Protein AF-A0A9K3EF61-F1 (afdb_monomer_lite)

Structure (mmCIF, N/CA/C/O backbone):
data_AF-A0A9K3EF61-F1
#
_entry.id   AF-A0A9K3EF61-F1
#
loop_
_atom_site.group_PDB
_atom_site.id
_atom_site.type_symbol
_atom_site.label_atom_id
_atom_site.label_alt_id
_atom_site.label_comp_id
_atom_site.label_asym_id
_atom_site.label_entity_id
_atom_site.label_seq_id
_atom_site.pdbx_PDB_ins_code
_atom_site.Cartn_x
_atom_site.Cartn_y
_atom_site.Cartn_z
_atom_site.occupancy
_atom_site.B_iso_or_equiv
_atom_site.auth_seq_id
_atom_site.auth_comp_id
_atom_site.auth_asym_id
_atom_site.auth_atom_id
_atom_site.pdbx_PDB_model_num
ATOM 1 N N . MET A 1 1 ? -11.666 1.655 21.519 1.00 90.75 1 MET A N 1
ATOM 2 C CA . MET A 1 1 ? -10.838 2.256 20.459 1.00 90.75 1 MET A CA 1
ATOM 3 C C . MET A 1 1 ? -10.203 1.167 19.609 1.00 90.75 1 MET A C 1
ATOM 5 O O . MET A 1 1 ? -9.595 0.247 20.142 1.00 90.75 1 MET A O 1
ATOM 9 N N . ALA A 1 2 ? -10.383 1.265 18.294 1.00 93.06 2 ALA A N 1
ATOM 10 C CA . ALA A 1 2 ? -9.776 0.371 17.316 1.00 93.06 2 ALA A CA 1
ATOM 11 C C . ALA A 1 2 ? -8.577 1.088 16.677 1.00 93.06 2 ALA A C 1
ATOM 13 O O . ALA A 1 2 ? -8.733 2.209 16.193 1.00 93.06 2 ALA A O 1
ATOM 14 N N . VAL A 1 3 ? -7.380 0.504 16.739 1.00 93.88 3 VAL A N 1
ATOM 15 C CA . VAL A 1 3 ? -6.122 1.197 16.407 1.00 93.88 3 VAL A CA 1
ATOM 16 C C . VAL A 1 3 ? -5.120 0.289 15.699 1.00 93.88 3 VAL A C 1
ATOM 18 O O . VAL A 1 3 ? -5.092 -0.914 15.932 1.00 93.88 3 VAL A O 1
ATOM 21 N N . ARG A 1 4 ? -4.219 0.877 14.904 1.00 92.62 4 ARG A N 1
ATOM 22 C CA . ARG A 1 4 ? -3.088 0.142 14.305 1.00 92.62 4 ARG A CA 1
ATOM 23 C C . ARG A 1 4 ? -1.937 -0.108 15.278 1.00 92.62 4 ARG A C 1
ATOM 25 O O . ARG A 1 4 ? -1.266 -1.122 15.181 1.00 92.62 4 ARG A O 1
ATOM 32 N N . ASN A 1 5 ? -1.675 0.826 16.195 1.00 95.44 5 ASN A N 1
ATOM 33 C CA . ASN A 1 5 ? -0.584 0.717 17.166 1.00 95.44 5 ASN A CA 1
ATOM 34 C C . ASN A 1 5 ? -1.157 0.621 18.583 1.00 95.44 5 ASN A C 1
ATOM 36 O O . ASN A 1 5 ? -1.680 1.600 19.118 1.00 95.44 5 ASN A O 1
ATOM 40 N N . ILE A 1 6 ? -1.028 -0.563 19.178 1.00 95.06 6 ILE A N 1
ATOM 41 C CA . ILE A 1 6 ? -1.564 -0.864 20.506 1.00 95.06 6 ILE A CA 1
ATOM 42 C C . ILE A 1 6 ? -0.818 -0.115 21.610 1.00 95.06 6 ILE A C 1
ATOM 44 O O . ILE A 1 6 ? -1.462 0.417 22.506 1.00 95.06 6 ILE A O 1
ATOM 48 N N . GLN A 1 7 ? 0.510 0.001 21.534 1.00 95.12 7 GLN A N 1
ATOM 49 C CA . GLN A 1 7 ? 1.308 0.670 22.570 1.00 95.12 7 GLN A CA 1
ATOM 50 C C . GLN A 1 7 ? 0.912 2.142 22.734 1.00 95.12 7 GLN A C 1
ATOM 52 O O . GLN A 1 7 ? 0.650 2.595 23.845 1.00 95.12 7 GLN A O 1
ATOM 57 N N . LYS A 1 8 ? 0.783 2.875 21.621 1.00 95.19 8 LYS A N 1
ATOM 58 C CA . LYS A 1 8 ? 0.321 4.272 21.644 1.00 95.19 8 LYS A CA 1
ATOM 59 C C . LYS A 1 8 ? -1.107 4.390 22.176 1.00 95.19 8 LYS A C 1
ATOM 61 O O . LYS A 1 8 ? -1.423 5.329 22.894 1.00 95.19 8 LYS A O 1
ATOM 66 N N . ALA A 1 9 ? -1.973 3.438 21.844 1.00 94.94 9 ALA A N 1
ATOM 67 C CA . ALA A 1 9 ? -3.354 3.448 22.311 1.00 94.94 9 ALA A CA 1
ATOM 68 C C . ALA A 1 9 ? -3.492 3.131 23.804 1.00 94.94 9 ALA A C 1
ATOM 70 O O . ALA A 1 9 ? -4.368 3.693 24.453 1.00 94.94 9 ALA A O 1
ATOM 71 N N . ILE A 1 10 ? -2.617 2.287 24.358 1.00 95.56 10 ILE A N 1
ATOM 72 C CA . ILE A 1 10 ? -2.549 2.040 25.804 1.00 95.56 10 ILE A CA 1
ATOM 73 C C . ILE A 1 10 ? -2.188 3.336 26.538 1.00 95.56 10 ILE A C 1
ATOM 75 O O . ILE A 1 10 ? -2.894 3.704 27.469 1.00 95.56 10 ILE A O 1
ATOM 79 N N . GLN A 1 11 ? -1.187 4.082 26.060 1.00 96.06 11 GLN A N 1
ATOM 80 C CA . GLN A 1 11 ? -0.821 5.383 26.642 1.00 96.06 11 GLN A CA 1
ATOM 81 C C . GLN A 1 11 ? -1.996 6.373 26.620 1.00 96.06 11 GLN A C 1
ATOM 83 O O . GLN A 1 11 ? -2.282 7.031 27.615 1.00 96.06 11 GLN A O 1
ATOM 88 N N . VAL A 1 12 ? -2.727 6.450 25.501 1.00 96.00 12 VAL A N 1
ATOM 89 C CA . VAL A 1 12 ? -3.921 7.307 25.398 1.00 96.00 12 VAL A CA 1
ATOM 90 C C . VAL A 1 12 ? -5.029 6.836 26.344 1.00 96.00 12 VAL A C 1
ATOM 92 O O . VAL A 1 12 ? -5.676 7.663 26.981 1.00 96.00 12 VAL A O 1
ATOM 95 N N . LYS A 1 13 ? -5.242 5.521 26.469 1.00 95.56 13 LYS A N 1
ATOM 96 C CA . LYS A 1 13 ? -6.201 4.950 27.423 1.00 95.56 13 LYS A CA 1
ATOM 97 C C . LYS A 1 13 ? -5.850 5.340 28.861 1.00 95.56 13 LYS A C 1
ATOM 99 O O . LYS A 1 13 ? -6.748 5.726 29.600 1.00 95.56 13 LYS A O 1
ATOM 104 N N . GLU A 1 14 ? -4.580 5.264 29.249 1.00 95.31 14 GLU A N 1
ATOM 105 C CA . GLU A 1 14 ? -4.123 5.676 30.581 1.00 95.31 14 GLU A CA 1
ATOM 106 C C . GLU A 1 14 ? -4.390 7.161 30.844 1.00 95.31 14 GLU A C 1
ATOM 108 O O . GLU A 1 14 ? -4.858 7.507 31.924 1.00 95.31 14 GLU A O 1
ATOM 113 N N . THR A 1 15 ? -4.157 8.035 29.860 1.00 96.81 15 THR A N 1
ATOM 114 C CA . THR A 1 15 ? -4.495 9.463 29.977 1.00 96.81 15 THR A CA 1
ATOM 115 C C . THR A 1 15 ? -5.998 9.677 30.156 1.00 96.81 15 THR A C 1
ATOM 117 O O . THR A 1 15 ? -6.400 10.389 31.069 1.00 96.81 15 THR A O 1
ATOM 120 N N . ILE A 1 16 ? -6.840 9.004 29.363 1.00 96.06 16 ILE A N 1
ATOM 121 C CA . ILE A 1 16 ? -8.305 9.113 29.493 1.00 96.06 16 ILE A CA 1
ATOM 122 C C . ILE A 1 16 ? -8.774 8.649 30.878 1.00 96.06 16 ILE A C 1
ATOM 124 O O . ILE A 1 16 ? -9.644 9.279 31.468 1.00 96.06 16 ILE A O 1
ATOM 128 N N . LEU A 1 17 ? -8.198 7.569 31.412 1.00 96.19 17 LEU A N 1
ATOM 129 C CA . LEU A 1 17 ? -8.558 7.051 32.735 1.00 96.19 17 LEU A CA 1
ATOM 130 C C . LEU A 1 17 ? -8.089 7.954 33.884 1.00 96.19 17 LEU A C 1
ATOM 132 O O . LEU A 1 17 ? -8.711 7.946 34.941 1.00 96.19 17 LEU A O 1
ATOM 136 N N . LYS A 1 18 ? -7.022 8.742 33.695 1.00 96.31 18 LYS A N 1
ATOM 137 C CA . LYS A 1 18 ? -6.624 9.777 34.664 1.00 96.31 18 LYS A CA 1
ATOM 138 C C . LYS A 1 18 ? -7.648 10.910 34.720 1.00 96.31 18 LYS A C 1
ATOM 140 O O . LYS A 1 18 ? -7.990 11.350 35.812 1.00 96.31 18 LYS A O 1
ATOM 145 N N . ASP A 1 19 ? -8.145 11.339 33.563 1.00 97.12 19 ASP A N 1
ATOM 146 C CA . ASP A 1 19 ? -9.104 12.445 33.463 1.00 97.12 19 ASP A CA 1
ATOM 147 C C . ASP A 1 19 ? -10.539 12.007 33.799 1.00 97.12 19 ASP A C 1
ATOM 149 O O . ASP A 1 19 ? -11.349 12.792 34.288 1.00 97.12 19 ASP A O 1
ATOM 153 N N . THR A 1 20 ? -10.894 10.750 33.522 1.00 96.75 20 THR A N 1
ATOM 154 C CA . THR A 1 20 ? -12.220 10.179 33.795 1.00 96.75 20 THR A CA 1
ATOM 155 C C . THR A 1 20 ? -12.084 8.727 34.272 1.00 96.75 20 THR A C 1
ATOM 157 O O . THR A 1 20 ? -12.127 7.801 33.456 1.00 96.75 20 THR A O 1
ATOM 160 N N . PRO A 1 21 ? -11.950 8.500 35.593 1.00 95.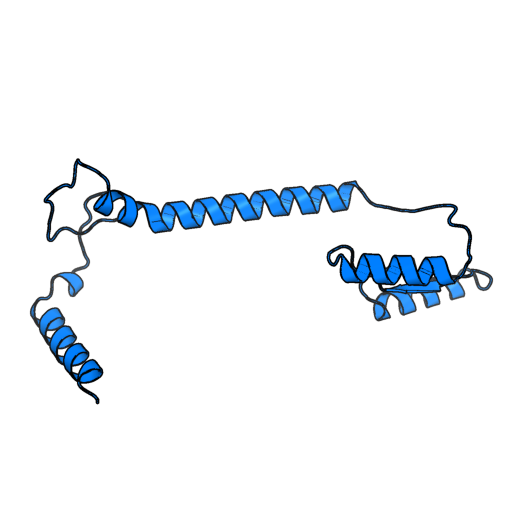25 21 PRO A N 1
ATOM 161 C CA . PRO A 1 21 ? -11.685 7.174 36.162 1.00 95.25 21 PRO A CA 1
ATOM 162 C C . PRO A 1 21 ? -12.751 6.112 35.860 1.00 95.25 21 PRO A C 1
ATOM 164 O O . PRO A 1 21 ? -12.421 4.940 35.691 1.00 95.25 21 PRO A O 1
ATOM 167 N N . ASP A 1 22 ? -14.017 6.518 35.733 1.00 96.38 22 ASP A N 1
ATOM 168 C CA . ASP A 1 22 ? -15.141 5.608 35.468 1.00 96.38 22 ASP A CA 1
ATOM 169 C C . ASP A 1 22 ? -15.322 5.273 33.974 1.00 96.38 22 ASP A C 1
ATOM 171 O O . ASP A 1 22 ? -16.215 4.503 33.596 1.00 96.38 22 ASP A O 1
ATOM 175 N N . ALA A 1 23 ? -14.497 5.847 33.089 1.00 95.06 23 ALA A N 1
ATOM 176 C CA . ALA A 1 23 ? -14.601 5.620 31.654 1.00 95.06 23 ALA A CA 1
ATOM 177 C C . ALA A 1 23 ? -14.252 4.168 31.286 1.00 95.06 23 ALA A C 1
ATOM 179 O O . ALA A 1 23 ? -13.162 3.664 31.555 1.00 95.06 23 ALA A O 1
ATOM 180 N N . LYS A 1 24 ? -15.155 3.490 30.570 1.00 93.56 24 LYS A N 1
ATOM 181 C CA . LYS A 1 24 ? -14.916 2.135 30.050 1.00 93.56 24 LYS A CA 1
ATOM 182 C C . LYS A 1 24 ? -14.299 2.206 28.657 1.00 93.56 24 LYS A C 1
ATOM 184 O O . LYS A 1 24 ? -14.992 2.447 27.670 1.00 93.56 24 LYS A O 1
ATOM 189 N N . VAL A 1 25 ? -12.984 2.002 28.582 1.00 93.94 25 VAL A N 1
ATOM 190 C CA . VAL A 1 25 ? -12.212 2.103 27.335 1.00 93.94 25 VAL A CA 1
ATOM 191 C C . VAL A 1 25 ? -11.506 0.785 27.020 1.00 93.94 25 VAL A C 1
ATOM 193 O O . VAL A 1 25 ? -10.516 0.426 27.659 1.00 93.94 25 VAL A O 1
ATOM 196 N N . ASP A 1 26 ? -11.957 0.097 25.974 1.00 93.06 26 ASP A N 1
ATOM 197 C CA . ASP A 1 26 ? -11.274 -1.084 25.434 1.00 93.06 26 ASP A CA 1
ATOM 198 C C . ASP A 1 26 ? -10.368 -0.714 24.266 1.00 93.06 26 ASP A C 1
ATOM 200 O O . ASP A 1 26 ? -10.723 0.128 23.444 1.00 93.06 26 ASP A O 1
ATOM 204 N N . VAL A 1 27 ? -9.200 -1.346 24.165 1.00 94.81 27 VAL A N 1
ATOM 205 C CA . VAL A 1 27 ? -8.272 -1.172 23.039 1.00 94.81 27 VAL A CA 1
ATOM 206 C C . VAL A 1 27 ? -8.276 -2.450 22.214 1.00 94.81 27 VAL A C 1
ATOM 208 O O . VAL A 1 27 ? -8.106 -3.545 22.745 1.00 94.81 27 VAL A O 1
ATOM 211 N N . MET A 1 28 ? -8.467 -2.315 20.908 1.00 94.44 28 MET A N 1
ATOM 212 C CA . MET A 1 28 ? -8.469 -3.429 19.968 1.00 94.44 28 MET A CA 1
ATOM 213 C C . MET A 1 28 ? -7.616 -3.081 18.754 1.00 94.44 28 MET A C 1
ATOM 215 O O . MET A 1 28 ? -7.631 -1.946 18.279 1.00 94.44 28 MET A O 1
ATOM 219 N N . GLU A 1 29 ? -6.883 -4.064 18.244 1.00 95.00 29 GLU A N 1
ATOM 220 C CA . GLU A 1 29 ? -6.094 -3.891 17.029 1.00 95.00 29 GLU A CA 1
ATOM 221 C C . GLU A 1 29 ? -7.011 -3.873 15.806 1.00 95.00 29 GLU A C 1
ATOM 223 O O . GLU A 1 29 ? -7.900 -4.717 15.674 1.00 95.00 29 GLU A O 1
ATOM 228 N N . LEU A 1 30 ? -6.795 -2.904 14.924 1.00 94.75 30 LEU A N 1
ATOM 229 C CA . LEU A 1 30 ? -7.458 -2.791 13.637 1.00 94.75 30 LEU A CA 1
ATOM 230 C C . LEU A 1 30 ? -6.538 -2.068 12.658 1.00 94.75 30 LEU A C 1
ATOM 232 O O . LEU A 1 30 ? -6.242 -0.881 12.819 1.00 94.75 30 LEU A O 1
ATOM 236 N N . ASP A 1 31 ? -6.160 -2.773 11.600 1.00 92.19 31 ASP A N 1
ATOM 237 C CA . ASP A 1 31 ? -5.543 -2.186 10.424 1.00 92.19 31 ASP A CA 1
ATOM 238 C C . ASP A 1 31 ? -6.515 -2.179 9.245 1.00 92.19 31 ASP A C 1
ATOM 240 O O . ASP A 1 31 ? -6.856 -3.215 8.677 1.00 92.19 31 ASP A O 1
ATOM 244 N N . LEU A 1 32 ? -6.931 -0.975 8.851 1.00 88.94 32 LEU A N 1
ATOM 245 C CA . LEU A 1 32 ? -7.831 -0.757 7.722 1.00 88.94 32 LEU A CA 1
ATOM 246 C C . LEU A 1 32 ? -7.184 -1.076 6.367 1.00 88.94 32 LEU A C 1
ATOM 248 O O . LEU A 1 32 ? -7.901 -1.212 5.379 1.00 88.94 32 LEU A O 1
ATOM 252 N N . SER A 1 33 ? -5.854 -1.203 6.303 1.00 87.19 33 SER A N 1
AT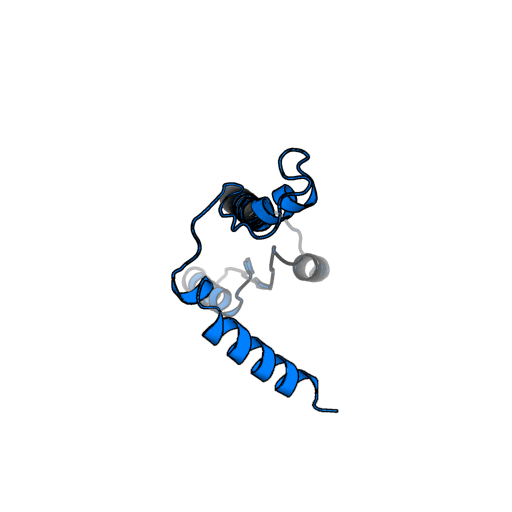OM 253 C CA . SER A 1 33 ? -5.164 -1.609 5.075 1.00 87.19 33 SER A CA 1
ATOM 254 C C . SER A 1 33 ? -5.225 -3.122 4.821 1.00 87.19 33 SER A C 1
ATOM 256 O O . SER A 1 33 ? -4.978 -3.571 3.703 1.00 87.19 33 SER A O 1
ATOM 258 N N . SER A 1 34 ? -5.619 -3.915 5.827 1.00 93.31 34 SER A N 1
ATOM 259 C CA . SER A 1 34 ? -5.650 -5.376 5.760 1.00 93.31 34 SER A CA 1
ATOM 260 C C . SER A 1 34 ? -7.060 -5.926 5.954 1.00 93.31 34 SER A C 1
ATOM 262 O O . SER A 1 34 ? -7.628 -5.902 7.046 1.00 93.31 34 SER A O 1
ATOM 264 N N . MET A 1 35 ? -7.612 -6.537 4.904 1.00 93.88 35 MET A N 1
ATOM 265 C CA . MET A 1 35 ? -8.923 -7.197 4.972 1.00 93.88 35 M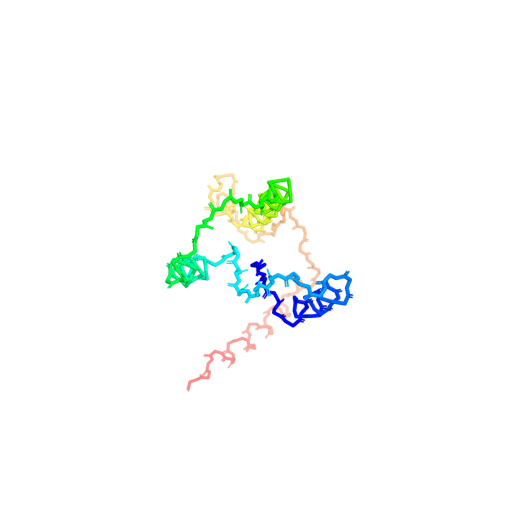ET A CA 1
ATOM 266 C C . MET A 1 35 ? -8.964 -8.345 5.988 1.00 93.88 35 MET A C 1
ATOM 268 O O . MET A 1 35 ? -10.011 -8.610 6.577 1.00 93.88 35 MET A O 1
ATOM 272 N N . ALA A 1 36 ? -7.835 -9.020 6.222 1.00 96.81 36 ALA A N 1
ATOM 273 C CA . ALA A 1 36 ? -7.729 -10.027 7.273 1.00 96.81 36 ALA A CA 1
ATOM 274 C C . ALA A 1 36 ? -7.850 -9.389 8.665 1.00 96.81 36 ALA A C 1
ATOM 276 O O . ALA A 1 36 ? -8.631 -9.869 9.483 1.00 96.81 36 ALA A O 1
ATOM 277 N N . SER A 1 37 ? -7.156 -8.268 8.902 1.00 96.31 37 SER A N 1
ATOM 278 C CA . SER A 1 37 ? -7.257 -7.515 10.159 1.00 96.31 37 SER A CA 1
ATOM 279 C C . SER A 1 37 ? -8.685 -7.018 10.403 1.00 96.31 37 SER A C 1
ATOM 281 O O . SER A 1 37 ? -9.241 -7.261 11.472 1.00 96.31 37 SER A O 1
ATOM 283 N N . ILE A 1 38 ? -9.332 -6.437 9.384 1.00 95.56 38 ILE A N 1
ATOM 284 C CA . ILE A 1 38 ? -10.729 -5.976 9.460 1.00 95.56 38 ILE A CA 1
ATOM 285 C C . ILE A 1 38 ? -11.672 -7.124 9.840 1.00 95.56 38 ILE A C 1
ATOM 287 O O . ILE A 1 38 ? -12.498 -6.976 10.743 1.00 95.56 38 ILE A O 1
ATOM 291 N N . ARG A 1 39 ? -11.551 -8.284 9.180 1.00 97.44 39 ARG A N 1
ATOM 292 C CA . ARG A 1 39 ? -12.396 -9.453 9.471 1.00 97.44 39 ARG A CA 1
ATOM 293 C C . ARG A 1 39 ? -12.171 -9.989 10.881 1.00 97.44 39 ARG A C 1
ATOM 295 O O . ARG A 1 39 ? -13.148 -10.274 11.572 1.00 97.44 39 ARG A O 1
ATOM 302 N N . ASN A 1 40 ? -10.916 -10.088 11.311 1.00 97.06 40 ASN A N 1
ATOM 303 C CA . ASN A 1 40 ? -10.560 -10.557 12.649 1.00 97.06 40 ASN A CA 1
ATOM 304 C C . ASN A 1 40 ? -11.091 -9.608 13.728 1.00 97.06 40 ASN A C 1
ATOM 306 O O . ASN A 1 40 ? -11.707 -10.057 14.694 1.00 97.06 40 ASN A O 1
ATOM 310 N N . PHE A 1 41 ? -10.926 -8.298 13.534 1.00 96.75 41 PHE A N 1
ATOM 311 C CA . PHE A 1 41 ? -11.486 -7.279 14.415 1.00 96.75 41 PHE A CA 1
ATOM 312 C C . PHE A 1 41 ? -13.012 -7.388 14.498 1.00 96.75 41 PHE A C 1
ATOM 314 O O . PHE A 1 41 ? -13.561 -7.454 15.597 1.00 96.75 41 PHE A O 1
ATOM 321 N N . ALA A 1 42 ? -13.699 -7.462 13.354 1.00 96.19 42 ALA A N 1
ATOM 322 C CA . ALA A 1 42 ? -15.154 -7.560 13.312 1.00 96.19 42 ALA A CA 1
ATOM 323 C C . ALA A 1 42 ? -15.656 -8.834 14.007 1.00 96.19 42 ALA A C 1
ATOM 325 O O . ALA A 1 42 ? -16.599 -8.773 14.793 1.00 96.19 42 ALA A O 1
ATOM 326 N N . ALA A 1 43 ? -15.013 -9.980 13.767 1.00 97.00 43 ALA A N 1
ATOM 327 C CA . ALA A 1 43 ? -15.345 -11.232 14.441 1.00 97.00 43 ALA A CA 1
ATOM 328 C C . ALA A 1 43 ? -15.156 -11.129 15.961 1.00 97.00 43 ALA A C 1
ATOM 330 O O . ALA A 1 43 ? -16.065 -11.487 16.710 1.00 97.00 43 ALA A O 1
ATOM 331 N N . LYS A 1 44 ? -14.024 -10.567 16.402 1.00 96.06 44 LYS A N 1
ATOM 332 C CA . LYS A 1 44 ? -13.717 -10.357 17.819 1.00 96.06 44 LYS A CA 1
ATOM 333 C C . LYS A 1 44 ? -14.703 -9.398 18.487 1.00 96.06 44 LYS A C 1
ATOM 335 O O . LYS A 1 44 ? -15.143 -9.666 19.597 1.00 96.06 44 LYS A O 1
ATOM 340 N N . TYR A 1 45 ? -15.085 -8.308 17.824 1.00 95.69 45 TYR A N 1
ATOM 341 C CA . TYR A 1 45 ? -16.067 -7.370 18.368 1.00 95.69 45 TYR A CA 1
ATOM 342 C C . TYR A 1 45 ? -17.451 -8.021 18.491 1.00 95.69 45 TYR A C 1
ATOM 344 O O . TYR A 1 45 ? -18.078 -7.931 19.543 1.00 95.69 45 TYR A O 1
ATOM 352 N N . ARG A 1 46 ? -17.898 -8.761 17.464 1.00 95.81 46 ARG A N 1
ATOM 353 C CA . ARG A 1 46 ? -19.170 -9.502 17.518 1.00 95.81 46 ARG A CA 1
ATOM 354 C C . ARG A 1 46 ? -19.207 -10.521 18.656 1.00 95.81 46 ARG A C 1
ATOM 356 O O . ARG A 1 46 ? -20.248 -10.660 19.286 1.00 95.81 46 ARG A O 1
ATOM 363 N N . SER A 1 47 ? -18.095 -11.207 18.944 1.00 96.62 47 SER A N 1
ATOM 364 C CA . SER A 1 47 ? -18.048 -12.174 20.051 1.00 96.62 47 SER A CA 1
ATOM 365 C C . SER A 1 47 ? -18.199 -11.543 21.438 1.00 96.62 47 SER A C 1
ATOM 367 O O . SER A 1 47 ? -18.483 -12.264 22.385 1.00 96.62 47 SER A O 1
ATOM 369 N N . LEU A 1 48 ? -18.045 -10.218 21.573 1.00 94.38 48 LEU A N 1
ATOM 370 C CA . LEU A 1 48 ? -18.285 -9.523 22.842 1.00 94.38 48 LEU A CA 1
ATOM 371 C C . LEU A 1 48 ? -19.780 -9.366 23.157 1.00 94.38 48 LEU A C 1
ATOM 373 O O . LEU A 1 48 ? -20.121 -9.042 24.289 1.00 94.38 48 LEU A O 1
ATOM 377 N N . GLY A 1 49 ? -20.669 -9.545 22.170 1.00 94.69 49 GLY A N 1
ATOM 378 C CA . GLY A 1 49 ? -22.114 -9.377 22.359 1.00 94.69 49 GLY A CA 1
ATOM 379 C C . GLY A 1 49 ? -22.537 -7.948 22.726 1.00 94.69 49 GLY A C 1
ATOM 380 O O . GLY A 1 49 ? -23.633 -7.750 23.242 1.00 94.69 49 GLY A O 1
ATOM 381 N N . LEU A 1 50 ? -21.675 -6.954 22.487 1.00 92.94 50 LEU A N 1
ATOM 382 C CA . LEU A 1 50 ? -21.943 -5.557 22.820 1.00 92.94 50 LEU A CA 1
ATOM 383 C C . LEU A 1 50 ? -22.702 -4.850 21.683 1.00 92.94 50 LEU A C 1
ATOM 385 O O . LEU A 1 50 ? -22.368 -5.049 20.511 1.00 92.94 50 LEU A O 1
ATOM 389 N N . PRO A 1 51 ? -23.680 -3.983 21.999 1.00 95.56 51 PRO A N 1
ATOM 390 C CA . PRO A 1 51 ? -24.335 -3.147 21.000 1.00 95.56 51 PRO A CA 1
ATOM 391 C C . PRO A 1 51 ? -23.380 -2.073 20.453 1.00 95.56 51 PRO A C 1
ATOM 393 O O . PRO A 1 51 ? -22.721 -1.353 21.211 1.00 95.56 51 PRO A O 1
ATOM 396 N N . LEU A 1 52 ? -23.343 -1.925 19.125 1.00 94.25 52 LEU A N 1
ATOM 397 C CA . LEU A 1 52 ? -22.626 -0.841 18.455 1.00 94.25 52 LEU A CA 1
ATOM 398 C C . LEU A 1 52 ? -23.573 0.337 18.224 1.00 94.25 52 LEU A C 1
ATOM 400 O O . LEU A 1 52 ? -24.403 0.301 17.320 1.00 94.25 52 LEU A O 1
ATOM 404 N N . HIS A 1 53 ? -23.427 1.388 19.027 1.00 95.56 53 HIS A N 1
ATOM 405 C CA . HIS A 1 53 ? -24.262 2.586 18.910 1.00 95.56 53 HIS A CA 1
ATOM 406 C C . HIS A 1 53 ? -23.691 3.613 17.925 1.00 95.56 53 HIS A C 1
ATOM 408 O O . HIS A 1 53 ? -24.434 4.232 17.171 1.00 95.56 53 HIS A O 1
ATOM 414 N N . ILE A 1 54 ? -22.369 3.816 17.944 1.00 93.88 54 ILE A N 1
ATOM 415 C CA . ILE A 1 54 ? -21.689 4.859 17.170 1.00 93.88 54 ILE A CA 1
ATOM 416 C C . ILE A 1 54 ? -20.420 4.277 16.548 1.00 93.88 54 ILE A C 1
ATOM 418 O O . ILE A 1 54 ? -19.623 3.630 17.229 1.00 93.88 54 ILE A O 1
ATOM 422 N N . LEU A 1 55 ? -20.211 4.564 15.262 1.00 92.56 55 LEU A N 1
ATOM 423 C CA . LEU A 1 55 ? -18.964 4.314 14.546 1.00 92.56 55 LEU A CA 1
ATOM 424 C C . LEU A 1 55 ? -18.394 5.646 14.056 1.00 92.56 55 LEU A C 1
ATOM 426 O O . LEU A 1 55 ? -19.040 6.358 13.292 1.00 92.56 55 LEU A O 1
ATOM 430 N N . ILE A 1 56 ? -17.168 5.966 14.469 1.00 90.25 56 ILE A N 1
ATOM 431 C CA . ILE A 1 56 ? -16.471 7.182 14.041 1.00 90.25 56 ILE A CA 1
ATOM 432 C C . ILE A 1 56 ? -15.471 6.806 12.948 1.00 90.25 56 ILE A C 1
ATOM 434 O O . ILE A 1 56 ? -14.472 6.137 13.212 1.00 90.25 56 ILE A O 1
ATOM 438 N N . TYR A 1 57 ? -15.741 7.247 11.721 1.00 86.38 57 TYR A N 1
ATOM 439 C CA . TYR A 1 57 ? -14.862 7.076 10.566 1.00 86.38 57 TYR A CA 1
ATOM 440 C C . TYR A 1 57 ? -14.510 8.438 9.971 1.00 86.38 57 TYR A C 1
ATOM 442 O O . TYR A 1 57 ? -15.394 9.256 9.724 1.00 86.38 57 TYR A O 1
ATOM 450 N N . SER A 1 58 ? -13.223 8.682 9.714 1.00 86.94 58 SER A N 1
ATOM 451 C CA . SER A 1 58 ? -12.798 9.934 9.091 1.00 86.94 58 SER A CA 1
ATOM 452 C C . SER A 1 58 ? -12.670 9.792 7.577 1.00 86.94 58 SER A C 1
ATOM 454 O O . SER A 1 58 ? -11.622 9.421 7.041 1.00 86.94 58 SER A O 1
ATOM 456 N N . SER A 1 59 ? -13.766 10.109 6.891 1.00 83.94 59 SER A N 1
ATOM 457 C CA . SER A 1 59 ? -13.878 10.036 5.432 1.00 83.94 59 SER A CA 1
ATOM 458 C C . SER A 1 59 ? -12.903 10.962 4.706 1.00 83.94 59 SER A C 1
ATOM 460 O O . SER A 1 59 ? -12.362 10.575 3.676 1.00 83.94 59 SER A O 1
ATOM 462 N N . ILE A 1 60 ? -12.625 12.150 5.252 1.00 87.00 60 ILE A N 1
ATOM 463 C CA . ILE A 1 60 ? -11.736 13.141 4.625 1.00 87.00 60 ILE A CA 1
ATOM 464 C C . ILE A 1 60 ? -10.289 12.636 4.582 1.00 87.00 60 ILE A C 1
ATOM 466 O O . ILE A 1 60 ? -9.662 12.683 3.523 1.00 87.00 60 ILE A O 1
ATOM 470 N N . TYR A 1 61 ? -9.766 12.099 5.693 1.00 85.06 61 TYR A N 1
ATOM 471 C CA . TYR A 1 61 ? -8.415 11.524 5.702 1.00 85.06 61 TYR A CA 1
ATOM 472 C C . TYR A 1 61 ? -8.311 10.323 4.758 1.00 85.06 61 TYR A C 1
ATOM 474 O O . TYR A 1 61 ? -7.347 10.217 4.001 1.00 85.06 61 TYR A O 1
ATOM 482 N N . ALA A 1 62 ? -9.312 9.439 4.763 1.00 85.56 62 ALA A N 1
ATOM 483 C CA . ALA A 1 62 ? -9.324 8.280 3.879 1.00 85.56 62 ALA A CA 1
ATOM 484 C C . ALA A 1 62 ? -9.381 8.677 2.396 1.00 85.56 62 ALA A C 1
ATOM 486 O O . ALA A 1 62 ? -8.603 8.165 1.594 1.00 85.56 62 ALA A O 1
ATOM 487 N N . TYR A 1 63 ? -10.233 9.640 2.043 1.00 87.25 63 TYR A N 1
ATOM 488 C CA . TYR A 1 63 ? -10.324 10.179 0.689 1.00 87.25 63 TYR A CA 1
ATOM 489 C C . TYR A 1 63 ? -9.002 10.809 0.232 1.00 87.25 63 TYR A C 1
ATOM 491 O O . TYR A 1 63 ? -8.555 10.556 -0.889 1.00 87.25 63 TYR A O 1
ATOM 499 N N . GLY A 1 64 ? -8.343 11.576 1.109 1.00 92.06 64 GLY A N 1
ATOM 500 C CA . GLY A 1 64 ? -7.023 12.148 0.842 1.00 92.06 64 GLY A CA 1
ATOM 501 C C . GLY A 1 64 ? -5.978 11.078 0.518 1.00 92.06 64 GLY A C 1
ATOM 502 O O . GLY A 1 64 ? -5.279 11.186 -0.491 1.00 92.06 64 GLY A O 1
ATOM 503 N N . LEU A 1 65 ? -5.926 10.000 1.308 1.00 89.44 65 LEU A N 1
ATOM 504 C CA . LEU A 1 65 ? -5.038 8.861 1.043 1.00 89.44 65 LEU A CA 1
ATOM 505 C C . LEU A 1 65 ? -5.361 8.171 -0.289 1.00 89.44 65 LEU A C 1
ATOM 507 O O . LEU A 1 65 ? -4.443 7.861 -1.048 1.00 89.44 65 LEU A O 1
ATOM 511 N N . SER A 1 66 ? -6.642 7.977 -0.619 1.00 90.19 66 SER A N 1
ATOM 512 C CA . SER A 1 66 ? -7.046 7.390 -1.903 1.00 90.19 66 SER A CA 1
ATOM 513 C C . SER A 1 66 ? -6.619 8.249 -3.098 1.00 90.19 66 SER A C 1
ATOM 515 O O . SER A 1 66 ? -6.139 7.721 -4.100 1.00 90.19 66 SER A O 1
ATOM 517 N N . LYS A 1 67 ? -6.752 9.578 -3.011 1.00 95.88 67 LYS A N 1
ATOM 518 C CA . LYS A 1 67 ? -6.315 10.480 -4.089 1.00 95.88 67 LYS A CA 1
ATOM 519 C C . LYS A 1 67 ? -4.801 10.511 -4.241 1.00 95.88 67 LYS A C 1
ATOM 521 O O . LYS A 1 67 ? -4.319 10.488 -5.371 1.00 95.88 67 LYS A O 1
ATOM 526 N N . LEU A 1 68 ? -4.060 10.491 -3.135 1.00 94.31 68 LEU A N 1
ATOM 527 C CA . LEU A 1 68 ? -2.605 10.378 -3.175 1.00 94.31 68 LEU A CA 1
ATOM 528 C C . LEU A 1 68 ? -2.164 9.072 -3.848 1.00 94.31 68 LEU A C 1
ATOM 530 O O . LEU A 1 68 ? -1.298 9.104 -4.719 1.00 94.31 68 LEU A O 1
ATOM 534 N N . ALA A 1 69 ? -2.791 7.943 -3.506 1.00 94.50 69 ALA A N 1
ATOM 535 C CA . ALA A 1 69 ? -2.497 6.656 -4.134 1.00 94.50 69 ALA A CA 1
ATOM 536 C C . ALA A 1 69 ? -2.691 6.701 -5.661 1.00 94.50 69 ALA A C 1
ATOM 538 O O . ALA A 1 69 ? -1.828 6.232 -6.402 1.00 94.50 69 ALA A O 1
ATOM 539 N N . ASN A 1 70 ? -3.766 7.338 -6.139 1.00 96.44 70 ASN A N 1
ATOM 540 C CA . ASN A 1 70 ? -4.003 7.508 -7.575 1.00 96.44 70 ASN A CA 1
ATOM 541 C C . ASN A 1 70 ? -2.920 8.357 -8.255 1.00 96.44 70 ASN A C 1
ATOM 543 O O . ASN A 1 70 ? -2.476 8.011 -9.348 1.00 96.44 70 ASN A O 1
ATOM 547 N N . ILE A 1 71 ? -2.480 9.447 -7.617 1.00 97.12 71 ILE A N 1
ATOM 548 C CA . ILE A 1 71 ? -1.406 10.303 -8.146 1.00 97.12 71 ILE A CA 1
ATOM 549 C C . ILE A 1 71 ? -0.097 9.513 -8.251 1.00 97.12 71 ILE A C 1
ATOM 551 O O . ILE A 1 71 ? 0.566 9.551 -9.285 1.00 97.12 71 ILE A O 1
ATOM 555 N N . LEU A 1 72 ? 0.262 8.766 -7.204 1.00 96.44 72 LEU A N 1
ATOM 556 C CA . LEU A 1 72 ? 1.474 7.944 -7.196 1.00 96.44 72 LEU A CA 1
ATOM 557 C C . LEU A 1 72 ? 1.424 6.854 -8.273 1.00 96.44 72 LEU A C 1
ATOM 559 O O . LEU A 1 72 ? 2.403 6.662 -8.989 1.00 96.44 72 LEU A O 1
ATOM 563 N N . HIS A 1 73 ? 0.276 6.193 -8.435 1.00 96.00 73 HIS A N 1
ATOM 564 C CA . HIS A 1 73 ? 0.096 5.176 -9.467 1.00 96.00 73 HIS A CA 1
ATOM 565 C C . HIS A 1 73 ? 0.214 5.756 -10.884 1.00 96.00 73 HIS A C 1
ATOM 567 O O . HIS A 1 73 ? 0.919 5.193 -11.719 1.00 96.00 73 HIS A O 1
ATOM 573 N N . ALA A 1 74 ? -0.417 6.904 -11.148 1.00 96.31 74 ALA A N 1
ATOM 574 C CA . ALA A 1 74 ? -0.320 7.580 -12.440 1.00 96.31 74 ALA A CA 1
ATOM 575 C C . ALA A 1 74 ? 1.121 8.015 -12.757 1.00 96.31 74 ALA A C 1
ATOM 577 O O . ALA A 1 74 ? 1.579 7.852 -13.888 1.00 96.31 74 ALA A O 1
ATOM 578 N N . ASN A 1 75 ? 1.852 8.518 -11.758 1.00 95.56 75 ASN A N 1
ATOM 579 C CA . ASN A 1 75 ? 3.256 8.893 -11.914 1.00 95.56 75 ASN A CA 1
ATOM 580 C C . ASN A 1 75 ? 4.143 7.687 -12.232 1.00 95.56 75 ASN A C 1
ATOM 582 O O . ASN A 1 75 ? 4.976 7.767 -13.135 1.00 95.56 75 ASN A O 1
ATOM 586 N N . GLU A 1 76 ? 3.954 6.569 -11.533 1.00 95.62 76 GLU A N 1
ATOM 587 C CA . GLU A 1 76 ? 4.728 5.356 -11.797 1.00 95.62 76 GLU A CA 1
ATOM 588 C C . GLU A 1 76 ? 4.420 4.785 -13.183 1.00 95.62 76 GLU A C 1
ATOM 590 O O . GLU A 1 76 ? 5.337 4.458 -13.935 1.00 95.62 76 GLU A O 1
ATOM 595 N N . LEU A 1 77 ? 3.146 4.760 -13.580 1.00 94.88 77 LEU A N 1
ATOM 596 C CA . LEU A 1 77 ? 2.758 4.343 -14.924 1.00 94.88 77 LEU A CA 1
ATOM 597 C C . LEU A 1 77 ? 3.402 5.238 -15.995 1.00 94.88 77 LEU A C 1
ATOM 599 O O . LEU A 1 77 ? 3.987 4.731 -16.950 1.00 94.88 77 LEU A O 1
ATOM 603 N N . ALA A 1 78 ? 3.373 6.562 -15.817 1.00 93.44 78 ALA A N 1
ATOM 604 C CA . ALA A 1 78 ? 4.028 7.492 -16.734 1.00 93.44 78 ALA A CA 1
ATOM 605 C C . ALA A 1 78 ? 5.549 7.271 -16.803 1.00 93.44 78 ALA A C 1
ATOM 607 O O . ALA A 1 78 ? 6.133 7.346 -17.886 1.00 93.44 78 ALA A O 1
ATOM 608 N N . ARG A 1 79 ? 6.197 6.974 -15.670 1.00 94.25 79 ARG A N 1
ATOM 609 C CA . ARG A 1 79 ? 7.633 6.672 -15.605 1.00 94.25 79 ARG A CA 1
ATOM 610 C C . ARG A 1 79 ? 7.976 5.406 -16.390 1.00 94.25 79 ARG A C 1
ATOM 612 O O . ARG A 1 79 ? 8.917 5.422 -17.180 1.00 94.25 79 ARG A O 1
ATOM 619 N N . LEU A 1 80 ? 7.205 4.335 -16.199 1.00 93.12 80 LEU A N 1
ATOM 620 C CA . LEU A 1 80 ? 7.396 3.059 -16.894 1.00 93.12 80 LEU A CA 1
ATOM 621 C C . LEU A 1 80 ? 7.195 3.201 -18.405 1.00 93.12 80 LEU A C 1
ATOM 623 O O . LEU A 1 80 ? 8.027 2.735 -19.182 1.00 93.12 80 LEU A O 1
ATOM 627 N N . LEU A 1 81 ? 6.138 3.903 -18.822 1.00 91.69 81 LEU A N 1
ATOM 628 C CA . LEU A 1 81 ? 5.860 4.147 -20.237 1.00 91.69 81 LEU A CA 1
ATOM 629 C C . LEU A 1 81 ? 6.974 4.960 -20.905 1.00 91.69 81 LEU A C 1
ATOM 631 O O . LEU A 1 81 ? 7.411 4.601 -21.994 1.00 91.69 81 LEU A O 1
ATOM 635 N N . LYS A 1 82 ? 7.490 6.003 -20.242 1.00 89.94 82 LYS A N 1
ATOM 636 C CA . LYS A 1 82 ? 8.651 6.761 -20.739 1.00 89.94 82 LYS A CA 1
ATOM 637 C C . LYS A 1 82 ? 9.903 5.888 -20.849 1.00 89.94 82 LYS A C 1
ATOM 639 O O . LYS A 1 82 ? 10.595 5.958 -21.857 1.00 89.94 82 LYS A O 1
ATOM 644 N N . GLY A 1 83 ? 10.171 5.039 -19.854 1.00 90.38 83 GLY A N 1
ATOM 645 C CA . GLY A 1 83 ? 11.334 4.145 -19.857 1.00 90.38 83 GLY A CA 1
ATOM 646 C C . GLY A 1 83 ? 11.309 3.099 -20.976 1.00 90.38 83 GLY A C 1
ATOM 647 O O . GLY A 1 83 ? 12.354 2.767 -21.526 1.00 90.38 83 GLY A O 1
ATOM 648 N N . ALA A 1 84 ? 10.126 2.605 -21.347 1.00 92.50 84 ALA A N 1
ATOM 649 C CA . ALA A 1 84 ? 9.966 1.640 -22.435 1.00 92.50 84 ALA A CA 1
ATOM 650 C C . ALA A 1 84 ? 9.823 2.288 -23.826 1.00 92.50 84 ALA A C 1
ATOM 652 O O . ALA A 1 84 ? 9.970 1.597 -24.835 1.00 92.50 84 ALA A O 1
ATOM 653 N N . ALA A 1 85 ? 9.549 3.597 -23.895 1.00 93.31 85 ALA A N 1
ATOM 654 C CA . ALA A 1 85 ? 9.146 4.285 -25.121 1.00 93.31 85 ALA A CA 1
ATOM 655 C C . ALA A 1 85 ? 10.130 4.083 -26.282 1.00 93.31 85 ALA A C 1
ATOM 657 O O . ALA A 1 85 ? 9.718 3.641 -27.351 1.00 93.31 85 ALA A O 1
ATOM 658 N N . THR A 1 86 ? 11.425 4.343 -26.069 1.00 91.25 86 THR A N 1
ATOM 659 C CA . THR A 1 86 ? 12.447 4.232 -27.127 1.00 91.25 86 THR A CA 1
ATOM 660 C C . THR A 1 86 ? 12.583 2.800 -27.646 1.00 91.25 86 THR A C 1
ATOM 662 O O . THR A 1 86 ? 12.661 2.585 -28.852 1.00 91.25 86 THR A O 1
ATOM 665 N N . THR A 1 87 ? 12.547 1.799 -26.764 1.00 91.44 87 THR A N 1
ATOM 666 C CA . THR A 1 87 ? 12.6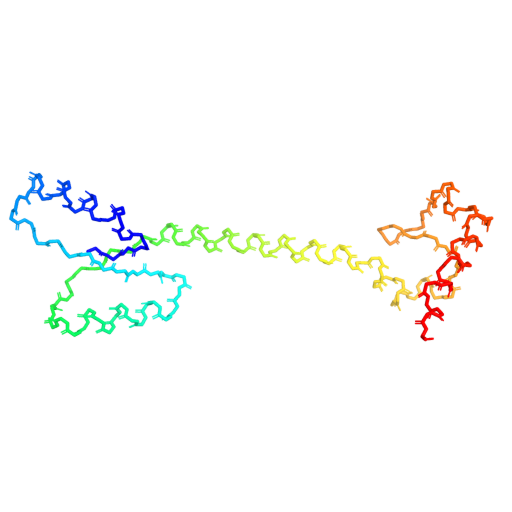20 0.386 -27.164 1.00 91.44 87 THR A CA 1
ATOM 667 C C . THR A 1 87 ? 11.392 -0.028 -27.971 1.00 91.44 87 THR A C 1
ATOM 669 O O . THR A 1 87 ? 11.527 -0.644 -29.027 1.00 91.44 87 THR A O 1
ATOM 672 N N . CYS A 1 88 ? 10.190 0.346 -27.519 1.00 91.81 88 CYS A N 1
ATOM 673 C CA . CYS A 1 88 ? 8.956 0.089 -28.261 1.00 91.81 88 CYS A CA 1
ATOM 674 C C . CYS A 1 88 ? 8.946 0.807 -29.618 1.00 91.81 88 CYS A C 1
ATOM 676 O O . CYS A 1 88 ? 8.506 0.226 -30.608 1.00 91.81 88 CYS A O 1
ATOM 678 N N . TYR A 1 89 ? 9.463 2.037 -29.680 1.00 91.69 89 TYR A N 1
ATOM 679 C CA . TYR A 1 89 ? 9.608 2.799 -30.918 1.00 91.69 89 TYR A CA 1
ATOM 680 C C . TYR A 1 89 ? 10.505 2.062 -31.921 1.00 91.69 89 TYR A C 1
ATOM 682 O O . TYR A 1 89 ? 10.091 1.853 -33.057 1.00 91.69 89 TYR A O 1
ATOM 690 N N . LEU A 1 90 ? 11.681 1.591 -31.492 1.00 91.00 90 LEU A N 1
ATOM 691 C CA . LEU A 1 90 ? 12.605 0.844 -32.354 1.00 91.00 90 LEU A CA 1
ATOM 692 C C . LEU A 1 90 ? 12.041 -0.503 -32.818 1.00 91.00 90 LEU A C 1
ATOM 694 O O . LEU A 1 90 ? 12.289 -0.918 -33.946 1.00 91.00 90 LEU A O 1
ATOM 698 N N . ALA A 1 91 ? 11.271 -1.179 -31.966 1.00 90.69 91 ALA A N 1
ATOM 699 C CA . ALA A 1 91 ? 10.694 -2.477 -32.293 1.00 90.69 91 ALA A CA 1
ATOM 700 C C . ALA A 1 91 ? 9.499 -2.390 -33.260 1.00 90.69 91 ALA A C 1
ATOM 702 O O . ALA A 1 91 ? 9.271 -3.325 -34.027 1.00 90.69 91 ALA A O 1
ATOM 703 N N . LEU A 1 92 ? 8.710 -1.309 -33.205 1.00 92.38 92 LEU A N 1
ATOM 704 C CA . LEU A 1 92 ? 7.384 -1.264 -33.835 1.00 92.38 92 LEU A CA 1
ATOM 705 C C . LEU A 1 92 ? 7.208 -0.159 -34.882 1.00 92.38 92 LEU A C 1
ATOM 707 O O . LEU A 1 92 ? 6.313 -0.276 -35.719 1.00 92.38 92 LEU A O 1
ATOM 711 N N . ASN A 1 93 ? 7.995 0.921 -34.849 1.00 92.31 93 ASN A N 1
ATOM 712 C CA . ASN A 1 93 ? 7.743 2.069 -35.716 1.00 92.31 93 ASN A CA 1
ATOM 713 C C . ASN A 1 93 ? 8.237 1.812 -37.157 1.00 92.31 93 ASN A C 1
ATOM 715 O O . ASN A 1 93 ? 9.435 1.607 -37.367 1.00 92.31 93 ASN A O 1
ATOM 719 N N . PRO A 1 94 ? 7.362 1.894 -38.182 1.00 93.06 94 PRO A N 1
ATOM 720 C CA . PRO A 1 94 ? 7.758 1.705 -39.577 1.00 93.06 94 PRO A CA 1
ATOM 721 C C . PRO A 1 94 ? 8.833 2.681 -40.075 1.00 93.06 94 PRO A C 1
ATOM 723 O O . PRO A 1 94 ? 9.568 2.338 -40.997 1.00 93.06 94 PRO A O 1
ATOM 726 N N . GLN A 1 95 ? 8.947 3.876 -39.485 1.00 89.62 95 GLN A N 1
ATOM 727 C CA . GLN A 1 95 ? 9.906 4.906 -39.908 1.00 89.62 95 GLN A CA 1
ATOM 728 C C . GLN A 1 95 ? 11.368 4.513 -39.672 1.00 89.62 95 GLN A C 1
ATOM 730 O O . GLN A 1 95 ? 12.248 5.009 -40.367 1.00 89.62 95 GLN A O 1
ATOM 735 N N . VAL A 1 96 ? 11.630 3.613 -38.722 1.00 90.38 96 VAL A N 1
ATOM 736 C CA . VAL A 1 96 ? 12.979 3.103 -38.419 1.00 90.38 96 VAL A CA 1
ATOM 737 C C . VAL A 1 96 ? 13.199 1.683 -38.937 1.00 90.38 96 VAL A C 1
ATOM 739 O O . VAL A 1 96 ? 14.197 1.039 -38.616 1.00 90.38 96 VAL A O 1
ATOM 742 N N . LYS A 1 97 ? 12.286 1.178 -39.775 1.00 89.56 97 LYS A N 1
ATOM 743 C CA . LYS A 1 97 ? 12.396 -0.156 -40.360 1.00 89.56 97 LYS A CA 1
ATOM 744 C C . LYS A 1 97 ? 13.644 -0.240 -41.244 1.00 89.56 97 LYS A C 1
ATOM 746 O O . LYS A 1 97 ? 13.712 0.391 -42.294 1.00 89.56 97 LYS A O 1
ATOM 751 N N . GLY A 1 98 ? 14.611 -1.054 -40.822 1.00 88.69 98 GLY A N 1
ATOM 752 C CA . GLY A 1 98 ? 15.885 -1.249 -41.524 1.00 88.69 98 GLY A CA 1
ATOM 753 C C . GLY A 1 98 ? 17.014 -0.312 -41.085 1.00 88.69 98 GLY A C 1
ATOM 754 O O . GLY A 1 98 ? 18.113 -0.422 -41.617 1.00 88.69 98 GLY A O 1
ATOM 755 N N . VAL A 1 99 ? 16.785 0.574 -40.110 1.00 89.12 99 VAL A N 1
ATOM 756 C CA . VAL A 1 99 ? 17.850 1.390 -39.511 1.00 89.12 99 VAL A CA 1
ATOM 757 C C . VAL A 1 99 ? 18.670 0.521 -38.552 1.00 89.12 99 VAL A C 1
ATOM 759 O O . VAL A 1 99 ? 18.122 -0.070 -37.623 1.00 89.12 99 VAL A O 1
ATOM 762 N N . THR A 1 100 ? 19.987 0.443 -38.760 1.00 87.62 100 THR A N 1
ATOM 763 C CA . THR A 1 100 ? 20.915 -0.344 -37.925 1.00 87.62 100 THR A CA 1
ATOM 764 C C . THR A 1 100 ? 22.174 0.451 -37.598 1.00 87.62 100 THR A C 1
ATOM 766 O O . THR A 1 100 ? 22.631 1.225 -38.431 1.00 87.62 100 THR A O 1
ATOM 769 N N . GLY A 1 101 ? 22.772 0.213 -36.425 1.00 86.19 101 GLY A N 1
ATOM 770 C CA . GLY A 1 101 ? 24.043 0.836 -36.015 1.00 86.19 101 GLY A CA 1
ATOM 771 C C . GLY A 1 101 ? 23.914 2.233 -35.396 1.00 86.19 101 GLY A C 1
ATOM 772 O O . GLY A 1 101 ? 24.919 2.844 -35.046 1.00 86.19 101 GLY A O 1
ATOM 773 N N . GLU A 1 102 ? 22.686 2.716 -35.229 1.00 90.06 102 GLU A N 1
ATOM 774 C CA . GLU A 1 102 ? 22.385 4.061 -34.744 1.00 90.06 102 GLU A CA 1
ATOM 775 C C . GLU A 1 102 ? 21.988 4.063 -33.261 1.00 90.06 102 GLU A C 1
ATOM 777 O O . GLU A 1 102 ? 21.411 3.099 -32.751 1.00 90.06 102 GLU A O 1
ATOM 782 N N . TYR A 1 103 ? 22.288 5.160 -32.560 1.00 90.38 103 TYR A N 1
ATOM 783 C CA . TYR A 1 103 ? 21.983 5.326 -31.136 1.00 90.38 103 TYR A CA 1
ATOM 784 C C . TYR A 1 103 ? 20.762 6.229 -30.941 1.00 90.38 103 TYR A C 1
ATOM 786 O O . TYR A 1 103 ? 20.676 7.301 -31.540 1.00 90.38 103 TYR A O 1
ATOM 794 N N . PHE A 1 104 ? 19.828 5.808 -30.083 1.00 91.69 104 PHE A N 1
ATOM 795 C CA . PHE A 1 104 ? 18.571 6.518 -29.846 1.00 91.69 104 PHE A CA 1
ATOM 796 C C . PHE A 1 104 ? 18.379 6.875 -28.372 1.00 91.69 104 PHE A C 1
ATOM 798 O O . PHE A 1 104 ? 18.592 6.047 -27.486 1.00 91.69 104 PHE A O 1
ATOM 805 N N . VAL A 1 105 ? 17.903 8.096 -28.124 1.00 90.31 105 VAL A N 1
ATOM 806 C CA . VAL A 1 105 ? 17.445 8.585 -26.814 1.00 90.31 105 VAL A CA 1
ATOM 807 C C . VAL A 1 105 ? 16.114 9.295 -27.026 1.00 90.31 105 VAL A C 1
ATOM 809 O O . VAL A 1 105 ? 15.960 10.031 -27.998 1.00 90.31 105 VAL A O 1
ATOM 812 N N . ASP A 1 106 ? 15.134 9.031 -26.159 1.00 89.12 106 ASP A N 1
ATOM 813 C CA . ASP A 1 106 ? 13.774 9.578 -26.258 1.00 89.12 106 ASP A CA 1
ATOM 814 C C . ASP A 1 106 ? 13.171 9.468 -27.674 1.00 89.12 106 ASP A C 1
ATOM 816 O O . ASP A 1 106 ? 12.582 10.412 -28.195 1.00 89.12 106 ASP A O 1
ATOM 820 N N . SER A 1 107 ? 13.331 8.303 -28.314 1.00 89.62 107 SER A N 1
ATOM 821 C CA . SER A 1 107 ? 12.874 8.013 -29.691 1.00 89.62 107 SER A CA 1
ATOM 822 C C . SER A 1 107 ? 13.474 8.893 -30.803 1.00 89.62 107 SER A C 1
ATOM 824 O O . SER A 1 107 ? 12.907 8.977 -31.888 1.00 89.62 107 SER A O 1
ATOM 826 N N . ASN A 1 108 ? 14.628 9.523 -30.569 1.00 90.00 108 ASN A N 1
ATOM 827 C CA . ASN A 1 108 ? 15.334 10.347 -31.553 1.00 90.00 108 ASN A CA 1
ATOM 828 C C . ASN A 1 108 ? 16.787 9.893 -31.728 1.00 90.00 108 ASN A C 1
ATOM 830 O O . ASN A 1 108 ? 17.387 9.365 -30.790 1.00 90.00 108 ASN A O 1
ATOM 834 N N . PHE A 1 109 ? 17.368 10.147 -32.906 1.00 90.31 109 PHE A N 1
ATOM 835 C CA . PHE A 1 109 ? 18.800 9.944 -33.139 1.00 90.31 109 PHE A CA 1
ATOM 836 C C . PHE A 1 109 ? 19.624 10.791 -32.170 1.00 90.31 109 PHE A C 1
ATOM 838 O O . PHE A 1 109 ? 19.439 12.005 -32.062 1.00 90.31 109 PHE A O 1
ATOM 845 N N . ALA A 1 110 ? 20.565 10.150 -31.488 1.00 90.38 110 ALA A N 1
ATOM 846 C CA . ALA A 1 110 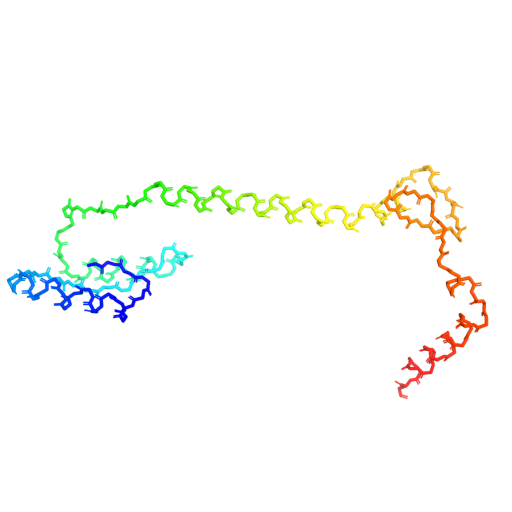? 21.425 10.778 -30.504 1.00 90.38 110 ALA A CA 1
ATOM 847 C C . ALA A 1 110 ? 22.885 10.397 -30.751 1.00 90.38 110 ALA A C 1
ATOM 849 O O . ALA A 1 110 ? 23.204 9.311 -31.229 1.00 90.38 110 ALA A O 1
ATOM 850 N N . LYS A 1 111 ? 23.808 11.295 -30.397 1.00 90.44 111 LYS A N 1
ATOM 851 C CA . LYS A 1 111 ? 25.240 10.991 -30.481 1.00 90.44 111 LYS A CA 1
ATOM 852 C C . LYS A 1 111 ? 25.642 10.139 -29.273 1.00 90.44 111 LYS A C 1
ATOM 854 O O . LYS A 1 111 ? 25.465 10.604 -28.147 1.00 90.44 111 LYS A O 1
ATOM 859 N N . PRO A 1 112 ? 26.216 8.940 -29.479 1.00 89.75 112 PRO A N 1
ATOM 860 C CA . PRO A 1 112 ? 26.725 8.148 -28.372 1.00 89.75 112 PRO A CA 1
ATOM 861 C C . PRO A 1 112 ? 27.984 8.800 -27.785 1.00 89.75 112 PRO A C 1
ATOM 863 O O . PRO A 1 112 ? 28.636 9.635 -28.429 1.00 89.75 112 PRO A O 1
ATOM 866 N N . SER A 1 113 ? 28.325 8.414 -26.555 1.00 91.06 113 SER A N 1
ATOM 867 C CA . SER A 1 113 ? 29.520 8.902 -25.862 1.00 91.06 113 SER A CA 1
ATOM 868 C C . SER A 1 113 ? 30.804 8.542 -26.622 1.00 91.06 113 SER A C 1
ATOM 870 O O . SER A 1 113 ? 30.828 7.604 -27.416 1.00 91.06 113 SER A O 1
ATOM 872 N N . LEU A 1 114 ? 31.896 9.274 -26.371 1.00 89.56 114 LEU A N 1
ATOM 873 C CA . LEU A 1 114 ? 33.186 9.014 -27.031 1.00 89.56 114 LEU A CA 1
ATOM 874 C C . LEU A 1 114 ? 33.680 7.582 -26.784 1.00 89.56 114 LEU A C 1
ATOM 876 O O . LEU A 1 114 ? 34.100 6.915 -27.720 1.00 89.56 114 LEU A O 1
ATOM 880 N N . ARG A 1 115 ? 33.540 7.086 -25.548 1.00 88.81 115 ARG A N 1
ATOM 881 C CA . ARG A 1 115 ? 33.919 5.713 -25.172 1.00 88.81 115 ARG A CA 1
ATOM 882 C C . ARG A 1 115 ? 33.073 4.658 -25.880 1.00 88.81 115 ARG A C 1
ATOM 884 O O . ARG A 1 115 ? 33.582 3.599 -26.205 1.00 88.81 115 ARG A O 1
ATOM 891 N N . ALA A 1 116 ? 31.800 4.947 -26.153 1.00 85.56 116 ALA A N 1
ATOM 892 C CA . ALA A 1 116 ? 30.933 4.034 -26.897 1.00 85.56 116 ALA A CA 1
ATOM 893 C C . ALA A 1 116 ? 31.310 3.920 -28.388 1.00 85.56 116 ALA A C 1
ATOM 895 O O . ALA A 1 116 ? 30.799 3.039 -29.071 1.00 85.56 116 ALA A O 1
ATOM 896 N N . LYS A 1 117 ? 32.184 4.799 -28.898 1.00 86.88 117 LYS A N 1
ATOM 897 C CA . LYS A 1 117 ? 32.717 4.749 -30.270 1.00 86.88 117 LYS A CA 1
ATOM 898 C C . LYS A 1 117 ? 34.105 4.108 -30.356 1.00 86.88 117 LYS A C 1
ATOM 900 O O . LYS A 1 117 ? 34.633 3.979 -31.456 1.00 86.88 117 LYS A O 1
ATOM 905 N N . ASP A 1 118 ? 34.698 3.748 -29.221 1.00 93.69 118 ASP A N 1
ATOM 906 C CA . ASP A 1 118 ? 36.021 3.138 -29.151 1.00 93.69 118 ASP A CA 1
ATOM 907 C C . ASP A 1 118 ? 35.935 1.648 -29.518 1.00 93.69 118 ASP A C 1
ATOM 909 O O . ASP A 1 118 ? 35.393 0.830 -28.772 1.00 93.69 118 ASP A O 1
ATOM 913 N N . GLN A 1 119 ? 36.433 1.307 -30.708 1.00 91.94 119 GLN A N 1
ATOM 914 C CA . GLN A 1 119 ? 36.413 -0.065 -31.220 1.00 91.94 119 GLN A CA 1
ATOM 915 C C . GLN A 1 119 ? 37.376 -0.992 -30.472 1.00 91.94 119 GLN A C 1
ATOM 917 O O . GLN A 1 119 ? 37.097 -2.186 -30.366 1.00 91.94 119 GLN A O 1
ATOM 922 N N . GLU A 1 120 ? 38.489 -0.464 -29.960 1.00 94.19 120 GLU A N 1
ATOM 923 C CA . GLU A 1 120 ? 39.489 -1.255 -29.242 1.00 94.19 120 GLU A CA 1
ATOM 924 C C . GLU A 1 120 ? 38.931 -1.672 -27.879 1.00 94.19 120 GLU A C 1
ATOM 926 O O . GLU A 1 120 ? 38.908 -2.862 -27.556 1.00 94.19 120 GLU A O 1
ATOM 931 N N . LEU A 1 121 ? 38.317 -0.724 -27.163 1.00 92.12 121 LEU A N 1
ATOM 932 C CA . LEU A 1 121 ? 37.613 -0.995 -25.909 1.00 92.12 121 LEU A CA 1
ATOM 933 C C . LEU A 1 121 ? 36.419 -1.946 -26.101 1.00 92.12 121 LEU A C 1
ATOM 935 O O . LEU A 1 121 ? 36.163 -2.803 -25.255 1.00 92.12 121 LEU A O 1
ATOM 939 N N . ALA A 1 122 ? 35.677 -1.822 -27.208 1.00 92.00 122 ALA A N 1
ATOM 940 C CA . ALA A 1 122 ? 34.574 -2.733 -27.517 1.00 92.00 122 ALA A CA 1
ATOM 941 C C . ALA A 1 122 ? 35.058 -4.178 -27.732 1.00 92.00 122 ALA A C 1
ATOM 943 O O . ALA A 1 122 ? 34.398 -5.120 -27.285 1.00 92.00 122 ALA A O 1
ATOM 944 N N . LYS A 1 123 ? 36.215 -4.356 -28.384 1.00 94.69 123 LYS A N 1
ATOM 945 C CA . LYS A 1 123 ? 36.838 -5.668 -28.591 1.00 94.69 123 LYS A CA 1
ATOM 946 C C . LYS A 1 123 ? 37.331 -6.271 -27.274 1.00 94.69 123 LYS A C 1
ATOM 948 O O . LYS A 1 123 ? 37.019 -7.426 -26.997 1.00 94.69 123 LYS A O 1
ATOM 953 N N . GLU A 1 124 ? 38.023 -5.484 -26.452 1.00 95.56 124 GLU A N 1
ATOM 954 C CA . GLU A 1 124 ? 38.481 -5.905 -25.120 1.00 95.56 124 GLU A CA 1
ATOM 955 C C . GLU A 1 124 ? 37.299 -6.357 -24.245 1.00 95.56 124 GLU A C 1
ATOM 957 O O . GLU A 1 124 ? 37.320 -7.439 -23.655 1.00 95.56 124 GLU A O 1
ATOM 962 N N . LEU A 1 125 ? 36.213 -5.574 -24.227 1.00 93.00 125 LEU A N 1
ATOM 963 C CA . LEU A 1 125 ? 34.997 -5.901 -23.482 1.00 93.00 125 LEU A CA 1
ATOM 964 C C . LEU A 1 125 ? 34.337 -7.200 -23.975 1.00 93.00 125 LEU A C 1
ATOM 966 O O . LEU A 1 125 ? 33.811 -7.974 -23.167 1.00 93.00 125 LEU A O 1
ATOM 970 N N . TRP A 1 126 ? 34.347 -7.445 -25.288 1.00 93.19 126 TRP A N 1
ATOM 971 C CA . TRP A 1 126 ? 33.806 -8.669 -25.878 1.00 93.19 126 TRP A CA 1
ATOM 972 C C . TRP A 1 126 ? 34.619 -9.902 -25.473 1.00 93.19 126 TRP A C 1
ATOM 974 O O . TRP A 1 126 ? 34.042 -10.884 -25.004 1.00 93.19 126 TRP A O 1
ATOM 984 N N . GLU A 1 127 ? 35.948 -9.843 -25.596 1.00 95.56 127 GLU A N 1
ATOM 985 C CA . GLU A 1 127 ? 36.855 -10.925 -25.190 1.00 95.56 127 GLU A CA 1
ATOM 986 C C . GLU A 1 127 ? 36.713 -11.239 -23.693 1.00 95.56 127 GLU A C 1
ATOM 988 O O . GLU A 1 127 ? 36.569 -12.403 -23.309 1.00 95.56 127 GLU A O 1
ATOM 993 N N . PHE A 1 128 ? 36.637 -10.204 -22.854 1.00 94.69 128 PHE A N 1
ATOM 994 C CA . PHE A 1 128 ? 36.380 -10.346 -21.422 1.00 94.69 128 PHE A CA 1
ATOM 995 C C . PHE A 1 128 ? 35.035 -11.038 -21.131 1.00 94.69 128 PHE A C 1
ATOM 997 O O . PHE A 1 128 ? 34.969 -11.980 -20.338 1.00 94.69 128 PHE A O 1
ATOM 1004 N N . SER A 1 129 ? 33.958 -10.619 -21.805 1.00 94.06 129 SER A N 1
ATOM 1005 C CA . SER A 1 129 ? 32.611 -11.189 -21.624 1.00 94.06 129 SER A CA 1
ATOM 1006 C C . SER A 1 129 ? 32.529 -12.654 -22.072 1.00 94.06 129 SER A C 1
ATOM 1008 O O . SER A 1 129 ? 31.892 -13.484 -21.415 1.00 94.06 129 SER A O 1
ATOM 1010 N N . MET A 1 130 ? 33.209 -12.996 -23.169 1.00 92.81 130 MET A N 1
ATOM 1011 C CA . MET A 1 130 ? 33.363 -14.376 -23.635 1.00 92.81 130 MET A CA 1
ATOM 1012 C C . MET A 1 130 ? 34.102 -15.238 -22.601 1.00 92.81 130 MET A C 1
ATOM 1014 O O . MET A 1 130 ? 33.689 -16.369 -22.342 1.00 92.81 130 MET A O 1
ATOM 1018 N N . GLY A 1 131 ? 35.136 -14.702 -21.945 1.00 93.88 131 GLY A N 1
ATOM 1019 C CA . GLY A 1 131 ? 35.844 -15.386 -20.857 1.00 93.88 131 GLY A CA 1
ATOM 1020 C C . GLY A 1 131 ? 34.950 -15.714 -19.653 1.00 93.88 131 GLY A C 1
ATOM 1021 O O . GLY A 1 131 ? 35.030 -16.815 -19.114 1.00 93.88 131 GLY A O 1
ATOM 1022 N N . LEU A 1 132 ? 34.043 -14.805 -19.275 1.00 91.25 132 LEU A N 1
ATOM 1023 C CA . LEU A 1 132 ? 33.094 -15.021 -18.171 1.00 91.25 132 LEU A CA 1
ATOM 1024 C C . LEU A 1 132 ? 32.033 -16.085 -18.482 1.00 91.25 132 LEU A C 1
ATOM 1026 O O . LEU A 1 132 ? 31.592 -16.807 -17.591 1.00 91.25 132 LEU A O 1
ATOM 1030 N N . THR A 1 133 ? 31.608 -16.176 -19.741 1.00 87.94 133 THR A N 1
ATOM 1031 C CA . THR A 1 133 ? 30.543 -17.096 -20.181 1.00 87.94 133 THR A CA 1
ATOM 1032 C C . THR A 1 133 ? 31.054 -18.481 -20.570 1.00 87.94 133 THR A C 1
ATOM 1034 O O . THR A 1 133 ? 30.268 -19.426 -20.625 1.00 87.94 133 THR A O 1
ATOM 1037 N N . SER A 1 134 ? 32.363 -18.626 -20.781 1.00 75.31 134 SER A N 1
ATOM 1038 C CA . SER A 1 134 ? 33.010 -19.896 -21.138 1.00 75.31 134 SER A CA 1
ATOM 1039 C C . SER A 1 134 ? 33.384 -20.759 -19.925 1.00 75.31 134 SER A C 1
ATOM 1041 O O . SER A 1 134 ? 33.968 -21.826 -20.090 1.00 75.31 134 SER A O 1
ATOM 1043 N N . SER A 1 135 ? 33.041 -20.329 -18.705 1.00 59.19 135 SER A N 1
ATOM 1044 C CA . SER A 1 135 ? 33.216 -21.130 -17.493 1.00 59.19 135 SER A CA 1
ATOM 1045 C C . SER A 1 135 ? 32.053 -22.124 -17.344 1.00 59.19 135 SER A C 1
ATOM 1047 O O . SER A 1 135 ? 30.990 -21.793 -16.816 1.00 59.19 135 SER A O 1
ATOM 1049 N N . LYS A 1 136 ? 32.251 -23.340 -17.858 1.00 56.06 136 LYS A N 1
ATOM 1050 C CA . LYS A 1 136 ? 31.532 -24.556 -17.462 1.00 56.06 136 LYS A CA 1
ATOM 1051 C C . LYS A 1 136 ? 32.540 -25.642 -17.133 1.00 56.06 136 LYS A C 1
ATOM 1053 O O . LYS A 1 136 ? 33.524 -25.758 -17.895 1.00 56.06 136 LYS A O 1
#

Secondary structure (DSSP, 8-state):
-EES-HHHHHHHHHHHHHH-TT-----EE--TT-HHHHHHHHHHHHHTT---------HHHHHHHHHHHHHHHHHHHHHHHHHHHHHHHHHH-GGGTT--S--EETTEE-PPPTGGG-HHHHHHHHHHHHHHHT--

Sequence (136 aa):
MAVRNIQKAIQVKETILKDTPDAKVDVMELDLSSMASIRNFAAKYRSLGLPLHILIYSSIY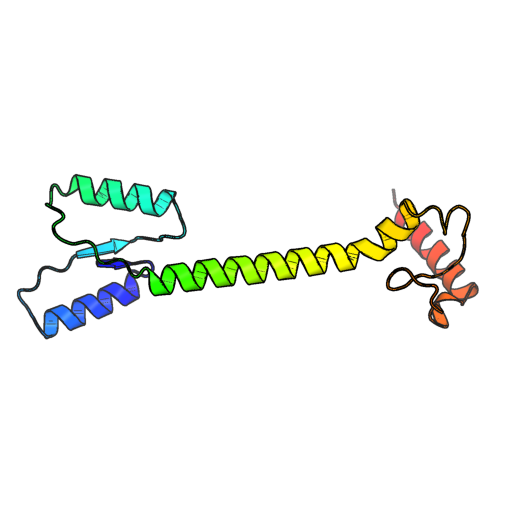AYGLSKLANILHANELARLLKGAATTCYLALNPQVKGVTGEYFVDSNFAKPSLRAKDQELAKELWEFSMGLTSSK

InterPro domains:
  IPR036291 NAD(P)-binding domain superfamily [SSF51735] (2-111)
  IPR055280 Short-chain dehydrogenase TIC 32 [PTHR48476] (1-57)

Radius of gyration: 30.39 Å; chains: 1; bounding box: 64×38×78 Å

Organism: Helianthus annuus (NCBI:txid4232)

Foldseek 3Di:
DEEQDQVVVVVVVVVVCVVPVPDDDDYHYADPVDPVRVVVRVVVVVVVVDDDDDDDDDPPVVVVVVVVVVVVVVVVVVVVCQVCVLVCCCVDPPVCVPPPPFDDDSVDTDDDDPCVPDPVNVVVVVVVVCVVVPDD

pLDDT: mean 92.16, std 5.45, range [56.06, 97.44]